Protein AF-A0A1I9G9D3-F1 (afdb_monomer_lite)

Organism: Brugia malayi (NCBI:txid6279)

Structure (mmCIF, N/CA/C/O backbone):
data_AF-A0A1I9G9D3-F1
#
_entry.id   AF-A0A1I9G9D3-F1
#
loop_
_atom_site.group_PDB
_atom_site.id
_atom_site.type_symbol
_atom_site.label_atom_id
_atom_site.label_alt_id
_atom_site.label_comp_id
_atom_site.label_asym_id
_atom_site.label_entity_id
_atom_site.label_seq_id
_atom_site.pdbx_PDB_ins_code
_atom_site.Cartn_x
_atom_site.Cartn_y
_atom_site.Cartn_z
_atom_site.occupancy
_atom_site.B_iso_or_equiv
_atom_site.auth_seq_id
_atom_site.auth_comp_id
_atom_site.auth_asym_id
_atom_site.auth_atom_id
_atom_site.pdbx_PDB_model_num
ATOM 1 N N . MET A 1 1 ? 19.663 -4.800 -15.296 1.00 69.88 1 MET A N 1
ATOM 2 C CA . MET A 1 1 ? 19.599 -3.829 -16.418 1.00 69.88 1 MET A CA 1
ATOM 3 C C . MET A 1 1 ? 20.921 -3.545 -17.146 1.00 69.88 1 MET A C 1
ATOM 5 O O . MET A 1 1 ? 20.927 -2.682 -18.010 1.00 69.88 1 MET A O 1
ATOM 9 N N . LYS A 1 2 ? 22.028 -4.256 -16.871 1.00 79.12 2 LYS A N 1
ATOM 10 C CA . LYS A 1 2 ? 23.371 -3.863 -17.354 1.00 79.12 2 LYS A CA 1
ATOM 11 C C . LYS A 1 2 ? 23.927 -4.695 -18.521 1.00 79.12 2 LYS A C 1
ATOM 13 O O . LYS A 1 2 ? 25.091 -4.545 -18.861 1.00 79.12 2 LYS A O 1
ATOM 18 N N . GLN A 1 3 ? 23.136 -5.589 -19.115 1.00 87.56 3 GLN A N 1
ATOM 19 C CA . GLN A 1 3 ? 23.632 -6.412 -20.222 1.00 87.56 3 GLN A CA 1
ATOM 20 C C . GLN A 1 3 ? 23.786 -5.586 -21.502 1.00 87.56 3 GLN A C 1
ATOM 22 O O . GLN A 1 3 ? 22.920 -4.759 -21.799 1.00 87.56 3 GLN A O 1
ATOM 27 N N . SER A 1 4 ? 24.864 -5.824 -22.250 1.00 89.50 4 SER A N 1
ATOM 28 C CA . SER A 1 4 ? 25.105 -5.190 -23.548 1.00 89.50 4 SER A CA 1
ATOM 29 C C . SER A 1 4 ? 23.963 -5.483 -24.529 1.00 89.50 4 SER A C 1
ATOM 31 O O . SER A 1 4 ? 23.397 -6.572 -24.507 1.00 89.50 4 SER A O 1
ATOM 33 N N . LEU A 1 5 ? 23.611 -4.497 -25.359 1.00 89.75 5 LEU A N 1
ATOM 34 C CA . LEU A 1 5 ? 22.668 -4.657 -26.480 1.00 89.75 5 LEU A CA 1
ATOM 35 C C . LEU A 1 5 ? 23.390 -4.831 -27.824 1.00 89.75 5 LEU A C 1
ATOM 37 O O . LEU A 1 5 ? 22.746 -4.858 -28.870 1.00 89.75 5 LEU A O 1
ATOM 41 N N . VAL A 1 6 ? 24.718 -4.923 -27.777 1.00 90.88 6 VAL A N 1
ATOM 42 C CA . VAL A 1 6 ? 25.572 -5.217 -28.925 1.00 90.88 6 VAL A CA 1
ATOM 43 C C . VAL A 1 6 ? 26.250 -6.563 -28.728 1.00 90.88 6 VAL A C 1
ATOM 45 O O . VAL A 1 6 ? 26.536 -6.961 -27.590 1.00 90.88 6 VAL A O 1
ATOM 48 N N . ASP A 1 7 ? 26.470 -7.255 -29.837 1.00 89.56 7 ASP A N 1
ATOM 49 C CA . ASP A 1 7 ? 27.221 -8.501 -29.890 1.00 89.56 7 ASP A CA 1
ATOM 50 C C . ASP A 1 7 ? 28.742 -8.266 -29.764 1.00 89.56 7 ASP A C 1
ATOM 52 O O . ASP A 1 7 ? 29.209 -7.173 -29.434 1.00 89.56 7 ASP A O 1
ATOM 56 N N . LYS A 1 8 ? 29.531 -9.325 -29.977 1.00 89.38 8 LYS A N 1
ATOM 57 C CA . LYS A 1 8 ? 31.000 -9.279 -29.894 1.00 89.38 8 LYS A CA 1
ATOM 58 C C . LYS A 1 8 ? 31.650 -8.545 -31.070 1.00 89.38 8 LYS A C 1
ATOM 60 O O . LYS A 1 8 ? 32.800 -8.138 -30.950 1.00 89.38 8 LYS A O 1
ATOM 65 N N . GLU A 1 9 ? 30.938 -8.408 -32.182 1.00 88.69 9 GLU A N 1
ATOM 66 C CA . GLU A 1 9 ? 31.405 -7.760 -33.409 1.00 88.69 9 GLU A CA 1
ATOM 67 C C . GLU A 1 9 ? 31.016 -6.271 -33.445 1.00 88.69 9 GLU A C 1
ATOM 69 O O . GLU A 1 9 ? 31.513 -5.516 -34.276 1.00 88.69 9 GLU A O 1
ATOM 74 N N . GLY A 1 10 ? 30.189 -5.824 -32.494 1.00 86.94 10 GLY A N 1
ATOM 75 C CA . GLY A 1 10 ? 29.766 -4.435 -32.335 1.00 86.94 10 GLY A CA 1
ATOM 76 C C . GLY A 1 10 ? 28.437 -4.113 -33.016 1.00 86.94 10 GLY A C 1
ATOM 77 O O . GLY A 1 10 ? 28.063 -2.940 -33.079 1.00 86.94 10 GLY A O 1
ATOM 78 N N . PHE A 1 11 ? 27.702 -5.121 -33.489 1.00 88.62 11 PHE A N 1
ATOM 79 C CA . PHE A 1 11 ? 26.410 -4.943 -34.143 1.00 88.62 11 PHE A CA 1
ATOM 80 C C . PHE A 1 11 ? 25.241 -5.122 -33.158 1.00 88.62 11 PHE A C 1
ATOM 82 O O . PHE A 1 11 ? 25.367 -5.813 -32.140 1.00 88.62 11 PHE A O 1
ATOM 89 N N . PRO A 1 12 ? 24.086 -4.471 -33.413 1.00 91.94 12 PRO A N 1
ATOM 90 C CA . PRO A 1 12 ? 22.874 -4.685 -32.630 1.00 91.94 12 PRO A CA 1
ATOM 91 C C . PRO A 1 12 ? 22.462 -6.159 -32.635 1.00 91.94 12 PRO A C 1
ATOM 93 O O . PRO A 1 12 ? 22.396 -6.790 -33.688 1.00 91.94 12 PRO A O 1
ATOM 96 N N . ILE A 1 13 ? 22.140 -6.693 -31.458 1.00 91.44 13 ILE A N 1
ATOM 97 C CA . ILE A 1 13 ? 21.723 -8.092 -31.319 1.00 91.44 13 ILE A CA 1
ATOM 98 C C . ILE A 1 13 ? 20.411 -8.314 -32.083 1.00 91.44 13 ILE A C 1
ATOM 100 O O . ILE A 1 13 ? 19.402 -7.679 -31.790 1.00 91.44 13 ILE A O 1
ATOM 104 N N . THR A 1 14 ? 20.410 -9.252 -33.027 1.00 88.69 14 THR A N 1
ATOM 105 C CA . THR A 1 14 ? 19.273 -9.507 -33.931 1.00 88.69 14 THR A CA 1
ATOM 106 C C . THR A 1 14 ? 18.082 -10.187 -33.260 1.00 88.69 14 THR A C 1
ATOM 108 O O . THR A 1 14 ? 16.954 -10.060 -33.727 1.00 88.69 14 THR A O 1
ATOM 111 N N . SER A 1 15 ? 18.304 -10.903 -32.156 1.00 87.88 15 SER A N 1
ATOM 112 C CA . SER A 1 15 ? 17.254 -11.632 -31.433 1.00 87.88 15 SER A CA 1
ATOM 113 C C . SER A 1 15 ? 16.371 -10.748 -30.549 1.00 87.88 15 SER A C 1
ATOM 115 O O . SER A 1 15 ? 15.426 -11.247 -29.938 1.00 87.88 15 SER A O 1
ATOM 117 N N . VAL A 1 16 ? 16.678 -9.454 -30.435 1.00 86.38 16 VAL A N 1
ATOM 118 C CA . VAL A 1 16 ? 16.024 -8.537 -29.501 1.00 86.38 16 VAL A CA 1
ATOM 119 C C . VAL A 1 16 ? 15.751 -7.204 -30.183 1.00 86.38 16 VAL A C 1
ATOM 121 O O . VAL A 1 16 ? 16.609 -6.655 -30.867 1.00 86.38 16 VAL A O 1
ATOM 124 N N . ASP A 1 17 ? 14.580 -6.626 -29.922 1.00 91.81 17 ASP A N 1
ATOM 125 C CA . ASP A 1 17 ? 14.309 -5.238 -30.289 1.00 91.81 17 ASP A CA 1
ATOM 126 C C . ASP A 1 17 ? 15.114 -4.282 -29.391 1.00 91.81 17 ASP A C 1
ATOM 128 O O . ASP A 1 17 ? 14.725 -3.924 -28.273 1.00 91.81 17 ASP A O 1
ATOM 132 N N . VAL A 1 18 ? 16.281 -3.878 -29.889 1.00 90.38 18 VAL A N 1
ATOM 133 C CA . VAL A 1 18 ? 17.211 -2.981 -29.194 1.00 90.38 18 VAL A CA 1
ATOM 134 C C . VAL A 1 18 ? 16.574 -1.624 -28.881 1.00 90.38 18 VAL A C 1
ATOM 136 O O . VAL A 1 18 ? 16.877 -1.041 -27.834 1.00 90.38 18 VAL A O 1
ATOM 139 N N . TYR A 1 19 ? 15.681 -1.124 -29.740 1.00 91.88 19 TYR A N 1
ATOM 140 C CA . TYR A 1 19 ? 15.024 0.166 -29.546 1.00 91.88 19 TYR A CA 1
ATOM 141 C C . TYR A 1 19 ? 14.031 0.099 -28.385 1.00 91.88 19 TYR A C 1
ATOM 143 O O . TYR A 1 19 ? 14.155 0.867 -27.423 1.00 91.88 19 TYR A O 1
ATOM 151 N N . ALA A 1 20 ? 13.116 -0.873 -28.419 1.00 93.00 20 ALA A N 1
ATOM 152 C CA . ALA A 1 20 ? 12.139 -1.068 -27.352 1.00 93.00 20 ALA A CA 1
ATOM 153 C C . ALA A 1 20 ? 12.824 -1.339 -26.005 1.00 93.00 20 ALA A C 1
ATOM 155 O O . ALA A 1 20 ? 12.464 -0.750 -24.982 1.00 93.00 20 ALA A O 1
ATOM 156 N N . VAL A 1 21 ? 13.875 -2.166 -25.994 1.00 93.00 21 VAL A N 1
ATOM 157 C CA . VAL A 1 21 ? 14.623 -2.459 -24.765 1.00 93.00 21 VAL A CA 1
ATOM 158 C C . VAL A 1 21 ? 15.338 -1.223 -24.229 1.00 93.00 21 VAL A C 1
ATOM 160 O O . VAL A 1 21 ? 15.359 -1.017 -23.014 1.00 93.00 21 VAL A O 1
ATOM 163 N N . ARG A 1 22 ? 15.907 -0.372 -25.089 1.00 92.94 22 ARG A N 1
ATOM 164 C CA . ARG A 1 22 ? 16.525 0.886 -24.650 1.00 92.94 22 ARG A CA 1
ATOM 165 C C . ARG A 1 22 ? 15.489 1.807 -24.010 1.00 92.94 22 ARG A C 1
ATOM 167 O O . ARG A 1 22 ? 15.755 2.334 -22.932 1.00 92.94 22 ARG A O 1
ATOM 174 N N . GLN A 1 23 ? 14.315 1.950 -24.617 1.00 95.38 23 GLN A N 1
ATOM 175 C CA . GLN A 1 23 ? 13.251 2.792 -24.075 1.00 95.38 23 GLN A CA 1
ATOM 176 C C . GLN A 1 23 ? 12.740 2.271 -22.725 1.00 95.38 23 GLN A C 1
ATOM 178 O O . GLN A 1 23 ? 12.680 3.031 -21.756 1.00 95.38 23 GLN A O 1
ATOM 183 N N . ALA A 1 24 ? 12.481 0.965 -22.618 1.00 95.25 24 ALA A N 1
ATOM 184 C CA . ALA A 1 24 ? 12.085 0.328 -21.364 1.00 95.25 24 ALA A CA 1
ATOM 185 C C . ALA A 1 24 ? 13.163 0.471 -20.274 1.00 95.25 24 ALA A C 1
ATOM 187 O O . ALA A 1 24 ? 12.850 0.734 -19.112 1.00 95.25 24 ALA A O 1
ATOM 188 N N . ARG A 1 25 ? 14.448 0.348 -20.639 1.00 95.38 25 ARG A N 1
ATOM 189 C CA . ARG A 1 25 ? 15.572 0.563 -19.715 1.00 95.38 25 ARG A CA 1
ATOM 190 C C . ARG A 1 25 ? 15.622 1.985 -19.188 1.00 95.38 25 ARG A C 1
ATOM 192 O O . ARG A 1 25 ? 15.737 2.158 -17.980 1.00 95.38 25 ARG A O 1
ATOM 199 N N . CYS A 1 26 ? 15.499 2.979 -20.060 1.00 94.75 26 CYS A N 1
ATOM 200 C CA . CYS A 1 26 ? 15.450 4.376 -19.643 1.00 94.75 26 CYS A CA 1
ATOM 201 C C . CYS A 1 26 ? 14.284 4.629 -18.681 1.00 94.75 26 CYS A C 1
ATOM 203 O O . CYS A 1 26 ? 14.513 5.165 -17.602 1.00 94.75 26 CYS A O 1
ATOM 205 N N . ALA A 1 27 ? 13.075 4.165 -19.013 1.00 96.38 27 ALA A N 1
ATOM 206 C CA . ALA A 1 27 ? 11.897 4.349 -18.166 1.00 96.38 27 ALA A CA 1
ATOM 207 C C . ALA A 1 27 ? 12.084 3.756 -16.759 1.00 96.38 27 ALA A C 1
ATOM 209 O O . ALA A 1 27 ? 11.806 4.415 -15.758 1.00 96.38 27 ALA A O 1
ATOM 210 N N . ILE A 1 28 ? 12.615 2.535 -16.667 1.00 96.38 28 ILE A N 1
ATOM 211 C CA . ILE A 1 28 ? 12.856 1.878 -15.376 1.00 96.38 28 ILE A CA 1
ATOM 212 C C . ILE A 1 28 ? 13.974 2.571 -14.596 1.00 96.38 28 ILE A C 1
ATOM 214 O O . ILE A 1 28 ? 13.847 2.719 -13.385 1.00 96.38 28 ILE A O 1
ATOM 218 N N . ILE A 1 29 ? 15.053 3.006 -15.252 1.00 96.19 29 ILE A N 1
ATOM 219 C CA . ILE A 1 29 ? 16.140 3.735 -14.582 1.00 96.19 29 ILE A CA 1
ATOM 220 C C . ILE A 1 29 ? 15.617 5.052 -14.003 1.00 96.19 29 ILE A C 1
ATOM 222 O O . ILE A 1 29 ? 1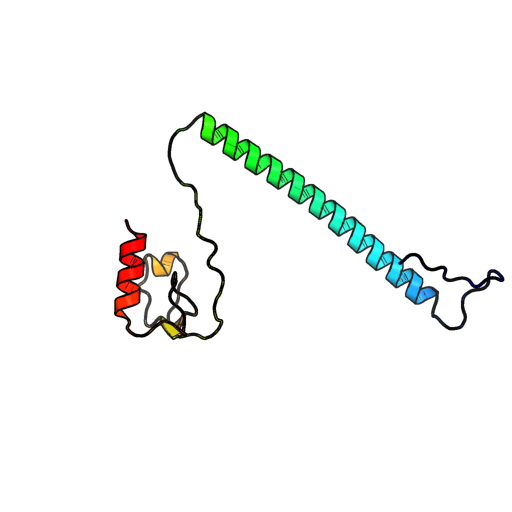5.898 5.348 -12.844 1.00 96.19 29 ILE A O 1
ATOM 226 N N . CYS A 1 30 ? 14.817 5.804 -14.763 1.00 96.56 30 CYS A N 1
ATOM 227 C CA . CYS A 1 30 ? 14.167 7.017 -14.270 1.00 96.56 30 CYS A CA 1
ATOM 228 C C . CYS A 1 30 ? 13.305 6.715 -13.038 1.00 96.56 30 CYS A C 1
ATOM 230 O O . CYS A 1 30 ? 13.546 7.283 -11.978 1.00 96.56 30 CYS A O 1
ATOM 232 N N . ALA A 1 31 ? 12.410 5.725 -13.122 1.00 97.25 31 ALA A N 1
ATOM 233 C CA . ALA A 1 31 ? 11.562 5.335 -11.996 1.00 97.25 31 ALA A CA 1
ATOM 234 C C . ALA A 1 31 ? 12.364 4.875 -10.761 1.00 97.25 31 ALA A C 1
ATOM 236 O O . ALA A 1 31 ? 11.979 5.141 -9.622 1.00 97.25 31 ALA A O 1
ATOM 237 N N . GLN A 1 32 ? 13.489 4.182 -10.960 1.00 97.06 32 GLN A N 1
ATOM 238 C CA . GLN A 1 32 ? 14.367 3.758 -9.869 1.00 97.06 32 GLN A CA 1
ATOM 239 C C . GLN A 1 32 ? 15.053 4.943 -9.191 1.00 97.06 32 GLN A C 1
ATOM 241 O O . GLN A 1 32 ? 15.081 4.987 -7.960 1.00 97.06 32 GLN A O 1
ATOM 246 N N . ASN A 1 33 ? 15.564 5.892 -9.975 1.00 97.31 33 ASN A N 1
ATOM 247 C CA . ASN A 1 33 ? 16.199 7.103 -9.465 1.00 97.31 33 ASN A CA 1
ATOM 248 C C . ASN A 1 33 ? 15.190 7.977 -8.709 1.00 97.31 33 ASN A C 1
ATOM 250 O O . ASN A 1 33 ? 15.481 8.419 -7.598 1.00 97.31 33 ASN A O 1
ATOM 254 N N . ASP A 1 34 ? 13.989 8.160 -9.261 1.00 98.25 34 ASP A N 1
ATOM 255 C CA . ASP A 1 34 ? 12.919 8.939 -8.634 1.00 98.25 34 ASP A CA 1
ATOM 256 C C . ASP A 1 34 ? 12.497 8.319 -7.304 1.00 98.25 34 ASP A C 1
ATOM 258 O O . ASP A 1 34 ? 12.435 8.999 -6.279 1.00 98.25 34 ASP A O 1
ATOM 262 N N . ARG A 1 35 ? 12.296 6.997 -7.278 1.00 98.12 35 ARG A N 1
ATOM 263 C CA . ARG A 1 35 ? 12.000 6.275 -6.038 1.00 98.12 35 ARG A CA 1
ATOM 264 C C . ARG A 1 35 ? 13.122 6.435 -5.019 1.00 98.12 35 ARG A C 1
ATOM 266 O O . ARG A 1 35 ? 12.831 6.637 -3.844 1.00 98.12 35 ARG A O 1
ATOM 273 N N . GLN A 1 36 ? 14.386 6.326 -5.428 1.00 97.88 36 GLN A N 1
ATOM 274 C CA . GLN A 1 36 ? 15.517 6.489 -4.514 1.00 97.88 36 GLN A CA 1
ATOM 275 C C . GLN A 1 36 ? 15.552 7.904 -3.923 1.00 97.88 36 GLN A C 1
ATOM 277 O O . GLN A 1 36 ? 15.742 8.048 -2.717 1.00 97.88 36 GLN A O 1
ATOM 282 N N . LYS A 1 37 ? 15.293 8.928 -4.742 1.00 98.38 37 LYS A N 1
ATOM 283 C CA . LYS A 1 37 ? 15.192 10.322 -4.301 1.00 98.38 37 LYS A CA 1
ATOM 284 C C . LYS A 1 37 ? 14.058 10.521 -3.293 1.00 98.38 37 LYS A C 1
ATOM 286 O O . LYS A 1 37 ? 14.307 11.025 -2.204 1.00 98.38 37 LYS A O 1
ATOM 291 N N . LEU A 1 38 ? 12.849 10.062 -3.618 1.00 98.06 38 LEU A N 1
ATOM 292 C CA . LEU A 1 38 ? 11.690 10.150 -2.722 1.00 98.06 38 LEU A CA 1
ATOM 293 C C . LEU A 1 38 ? 11.934 9.411 -1.404 1.00 98.06 38 LEU A C 1
ATOM 295 O O . LEU A 1 38 ? 11.596 9.911 -0.339 1.00 98.06 38 LEU A O 1
ATOM 299 N N . THR A 1 39 ? 12.565 8.237 -1.462 1.00 97.75 39 THR A N 1
ATOM 300 C CA . THR A 1 39 ? 12.891 7.457 -0.261 1.00 97.75 39 THR A CA 1
ATOM 301 C C . THR A 1 39 ? 13.853 8.224 0.652 1.00 97.75 39 THR A C 1
ATOM 303 O O . THR A 1 39 ? 13.621 8.288 1.855 1.00 97.75 39 THR A O 1
ATOM 306 N N . ALA A 1 40 ? 14.888 8.858 0.089 1.00 98.06 40 ALA A N 1
ATOM 307 C CA . ALA A 1 40 ? 15.837 9.672 0.849 1.00 98.06 40 ALA A CA 1
ATOM 308 C C . ALA A 1 40 ? 15.187 10.933 1.455 1.00 98.06 40 ALA A C 1
ATOM 310 O O . ALA A 1 40 ? 15.508 11.331 2.575 1.00 98.06 40 ALA A O 1
ATOM 311 N N . GLU A 1 41 ? 14.249 11.560 0.739 1.00 97.88 41 GLU A N 1
ATOM 312 C CA . GLU A 1 41 ? 13.470 12.691 1.257 1.00 97.88 41 GLU A CA 1
ATOM 313 C C . GLU A 1 41 ? 12.570 12.272 2.430 1.00 97.88 41 GLU A C 1
ATOM 315 O O . GLU A 1 41 ? 12.546 12.955 3.457 1.00 97.88 41 GLU A O 1
ATOM 320 N N . ILE A 1 42 ? 11.890 11.125 2.313 1.00 97.12 42 ILE A N 1
ATOM 321 C CA . ILE A 1 42 ? 11.063 10.549 3.383 1.00 97.12 42 ILE A CA 1
ATOM 322 C C . ILE A 1 42 ? 11.916 10.232 4.614 1.00 97.12 42 ILE A C 1
ATOM 324 O O . ILE A 1 42 ? 11.538 10.602 5.724 1.00 97.12 42 ILE A O 1
ATOM 328 N N . GLU A 1 43 ? 13.077 9.597 4.435 1.00 97.06 43 GLU A N 1
ATOM 329 C CA . GLU A 1 43 ? 14.004 9.283 5.529 1.00 97.06 43 GLU A CA 1
ATOM 330 C C . GLU A 1 43 ? 14.426 10.548 6.287 1.00 97.06 43 GLU A C 1
ATOM 332 O O . GLU A 1 43 ? 14.342 10.604 7.517 1.00 97.06 43 GLU A O 1
ATOM 337 N N . LYS A 1 44 ? 14.806 11.605 5.558 1.00 97.00 44 LYS A N 1
ATOM 338 C CA . LYS A 1 44 ? 15.175 12.894 6.153 1.00 97.00 44 LYS A CA 1
ATOM 339 C C . LYS A 1 44 ? 14.013 13.516 6.930 1.00 97.00 44 LYS A C 1
ATOM 341 O O . LYS A 1 44 ? 14.215 13.984 8.049 1.00 97.00 44 LYS A O 1
ATOM 346 N N . ALA A 1 45 ? 12.812 13.529 6.355 1.00 95.62 45 ALA A N 1
ATOM 347 C CA . ALA A 1 45 ? 11.625 14.066 7.017 1.00 95.62 45 ALA A CA 1
ATOM 348 C C . ALA A 1 45 ? 11.286 13.285 8.297 1.00 95.62 45 ALA A C 1
ATOM 350 O O . ALA A 1 45 ? 11.010 13.885 9.335 1.00 95.62 45 ALA A O 1
ATOM 351 N N . MET A 1 46 ? 11.379 11.955 8.252 1.00 93.19 46 MET A N 1
ATOM 352 C CA . MET A 1 46 ? 11.135 11.081 9.398 1.00 93.19 46 MET A CA 1
ATOM 353 C C . MET A 1 46 ? 12.144 11.327 10.525 1.00 93.19 46 MET A C 1
ATOM 355 O O . MET A 1 46 ? 11.755 11.424 11.689 1.00 93.19 46 MET A O 1
ATOM 359 N N . LEU A 1 47 ? 13.428 11.495 10.191 1.00 94.69 47 LEU A N 1
ATOM 360 C CA . LEU A 1 47 ? 14.466 11.837 11.164 1.00 94.69 47 LEU A CA 1
ATOM 361 C C . LEU A 1 47 ? 14.152 13.162 11.877 1.00 94.69 47 LEU A C 1
ATOM 363 O O . LEU A 1 47 ? 14.246 13.224 13.101 1.00 94.69 47 LEU A O 1
ATOM 367 N N . ILE A 1 48 ? 13.750 14.195 11.128 1.00 93.94 48 ILE A N 1
ATOM 368 C CA . ILE A 1 48 ? 13.402 15.516 11.674 1.00 93.94 48 ILE A CA 1
ATOM 369 C C . ILE A 1 48 ? 12.204 15.412 12.624 1.00 93.94 48 ILE A C 1
ATOM 371 O O . ILE A 1 48 ? 12.276 15.913 13.744 1.00 93.94 48 ILE A O 1
ATOM 375 N N . LEU A 1 49 ? 11.132 14.722 12.222 1.00 92.44 49 LEU A N 1
ATOM 376 C CA . LEU A 1 49 ? 9.953 14.519 13.074 1.00 92.44 49 LEU A CA 1
ATOM 377 C C . LEU A 1 49 ? 10.309 13.797 14.380 1.00 92.44 49 LEU A C 1
ATOM 379 O O . LEU A 1 49 ? 9.851 14.177 15.456 1.00 92.44 49 LEU A O 1
ATOM 383 N N . HIS A 1 50 ? 11.155 12.769 14.307 1.00 88.88 50 HIS A N 1
ATOM 384 C CA .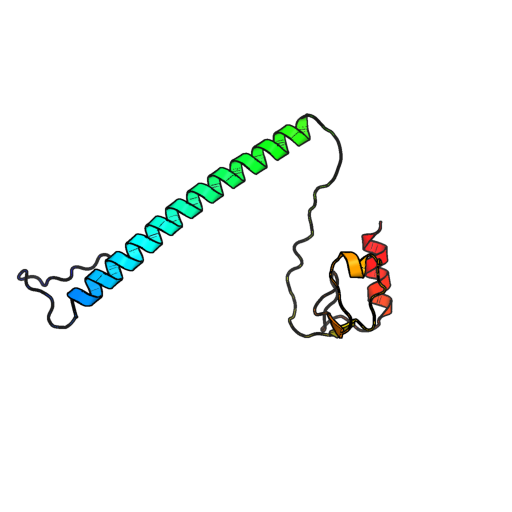 HIS A 1 50 ? 11.603 12.041 15.492 1.00 88.88 50 HIS A CA 1
ATOM 385 C C . HIS A 1 50 ? 12.527 12.864 16.396 1.00 88.88 50 HIS A C 1
ATOM 387 O O . HIS A 1 50 ? 12.477 12.697 17.615 1.00 88.88 50 HIS A O 1
ATOM 393 N N . GLN A 1 51 ? 13.367 13.735 15.830 1.00 89.06 51 GLN A N 1
ATOM 394 C CA . GLN A 1 51 ? 14.176 14.683 16.602 1.00 89.06 51 GLN A CA 1
ATOM 395 C C . GLN A 1 51 ? 13.280 15.683 17.338 1.00 89.06 51 GLN A C 1
ATOM 397 O O . GLN A 1 51 ? 13.365 15.773 18.556 1.00 89.06 51 GLN A O 1
ATOM 402 N N . GLN A 1 52 ? 12.335 16.315 16.634 1.00 84.88 52 GLN A N 1
ATOM 403 C CA . GLN A 1 52 ? 11.365 17.243 17.228 1.00 84.88 52 GLN A CA 1
ATOM 404 C C . GLN A 1 52 ? 10.569 16.598 18.367 1.00 84.88 52 GLN A C 1
ATOM 406 O O . GLN A 1 52 ? 10.428 17.192 19.432 1.00 84.88 52 GLN A O 1
ATOM 411 N N . LYS A 1 53 ? 10.090 15.359 18.181 1.00 81.88 53 LYS A N 1
ATOM 412 C CA . LYS A 1 53 ? 9.381 14.623 19.237 1.00 81.88 53 LYS A CA 1
ATOM 413 C C . LYS A 1 53 ? 10.269 14.397 20.465 1.00 81.88 53 LYS A C 1
ATOM 415 O O . LYS A 1 53 ? 9.799 14.609 21.577 1.00 81.88 53 LYS A O 1
ATOM 420 N N . ARG A 1 54 ? 11.541 14.014 20.281 1.00 76.69 54 ARG A N 1
ATOM 421 C CA . ARG A 1 54 ? 12.501 13.845 21.390 1.00 76.69 54 ARG A CA 1
ATOM 422 C C . ARG A 1 54 ? 12.779 15.154 22.128 1.00 76.69 54 ARG A C 1
ATOM 424 O O . ARG A 1 54 ? 12.793 15.159 23.358 1.00 76.69 54 ARG A O 1
ATOM 431 N N . ASP A 1 55 ? 12.952 16.250 21.401 1.00 73.06 55 ASP A N 1
ATOM 432 C CA . ASP A 1 55 ? 13.210 17.559 22.002 1.00 73.06 55 ASP A CA 1
ATOM 433 C C . ASP A 1 55 ? 11.988 18.039 22.809 1.00 73.06 55 ASP A C 1
ATOM 435 O O . ASP A 1 55 ? 12.139 18.467 23.953 1.00 73.06 55 ASP A O 1
ATOM 439 N N . CYS A 1 56 ? 10.768 17.848 22.289 1.00 61.72 56 CYS A N 1
ATOM 440 C CA . CYS A 1 56 ? 9.525 18.137 23.013 1.00 61.72 56 CYS A CA 1
ATOM 441 C C . CYS A 1 56 ? 9.329 17.261 24.264 1.00 61.72 56 CYS A C 1
ATOM 443 O O . CYS A 1 56 ? 8.898 17.776 25.296 1.00 61.72 56 CYS A O 1
ATOM 445 N N . THR A 1 57 ? 9.677 15.968 24.218 1.00 55.22 57 THR A N 1
ATOM 446 C CA . THR A 1 57 ? 9.632 15.080 25.399 1.00 55.22 57 THR A CA 1
ATOM 447 C C . THR A 1 57 ? 10.591 15.535 26.505 1.00 55.22 57 THR A C 1
ATOM 449 O O . THR A 1 57 ? 10.327 15.300 27.679 1.00 55.22 57 THR A O 1
ATOM 452 N N . THR A 1 58 ? 11.690 16.214 26.163 1.00 55.56 58 THR A N 1
ATOM 453 C CA . THR A 1 58 ? 12.691 16.652 27.151 1.00 55.56 58 THR A CA 1
ATOM 454 C C . THR A 1 58 ? 12.270 17.937 27.880 1.00 55.56 58 THR A C 1
ATOM 456 O O . THR A 1 58 ? 12.718 18.186 28.996 1.00 55.56 58 THR A O 1
ATOM 459 N N . THR A 1 59 ? 11.379 18.745 27.292 1.00 53.66 59 THR A N 1
ATOM 460 C CA . THR A 1 59 ? 10.877 19.998 27.892 1.00 53.66 59 THR A CA 1
ATOM 461 C C . THR A 1 59 ? 9.487 19.888 28.520 1.00 53.66 59 THR A C 1
ATOM 463 O O . THR A 1 59 ? 9.066 20.808 29.220 1.00 53.66 59 THR A O 1
ATOM 466 N N . CYS A 1 60 ? 8.757 18.793 28.293 1.00 39.00 60 CYS A N 1
ATOM 467 C CA . CYS A 1 60 ? 7.416 18.580 28.838 1.00 39.00 60 CYS A CA 1
ATOM 468 C C . CYS A 1 60 ? 7.254 17.114 29.271 1.00 39.00 60 CYS A C 1
ATOM 470 O O . CYS A 1 60 ? 7.161 16.222 28.428 1.00 39.00 60 CYS A O 1
ATOM 472 N N . SER A 1 61 ? 7.235 16.874 30.586 1.00 43.38 61 SER A N 1
ATOM 473 C CA . SER A 1 61 ? 6.857 15.578 31.160 1.00 43.38 61 SER A CA 1
ATOM 474 C C . SER A 1 61 ? 5.400 15.251 30.816 1.00 43.38 61 SER A C 1
ATOM 476 O O . SER A 1 61 ? 4.555 16.143 30.833 1.00 43.38 61 SER A O 1
ATOM 478 N N . GLU A 1 62 ? 5.149 13.962 30.571 1.00 46.16 62 GLU A N 1
ATOM 479 C CA . GLU A 1 62 ? 3.848 13.276 30.639 1.00 46.16 62 GLU A CA 1
ATOM 480 C C . GLU A 1 62 ? 2.766 13.693 29.622 1.00 46.16 62 GLU A C 1
ATOM 482 O O . GLU A 1 62 ? 1.966 14.586 29.866 1.00 46.16 62 GLU A O 1
ATOM 487 N N . HIS A 1 63 ? 2.682 12.973 28.493 1.00 42.47 63 HIS A N 1
ATOM 488 C CA . HIS A 1 63 ? 1.527 12.122 28.137 1.00 42.47 63 HIS A CA 1
ATOM 489 C C . HIS A 1 63 ? 1.546 11.672 26.661 1.00 42.47 63 HIS A C 1
ATOM 491 O O . HIS A 1 63 ? 1.898 12.423 25.757 1.00 42.47 63 HIS A O 1
ATOM 497 N N . ALA A 1 64 ? 1.081 10.434 26.461 1.00 44.72 64 ALA A N 1
ATOM 498 C CA . ALA A 1 64 ? 0.702 9.781 25.206 1.00 44.72 64 ALA A CA 1
ATOM 499 C C . ALA A 1 64 ? 1.841 9.389 24.244 1.00 44.72 64 ALA A C 1
ATOM 501 O O . ALA A 1 64 ? 2.056 9.954 23.169 1.00 44.72 64 ALA A O 1
ATOM 502 N N . THR A 1 65 ? 2.492 8.271 24.562 1.00 48.00 65 THR A N 1
ATOM 503 C CA . THR A 1 65 ? 2.716 7.257 23.529 1.00 48.00 65 THR A CA 1
ATOM 504 C C . THR A 1 65 ? 1.350 6.885 22.941 1.00 48.00 65 THR A C 1
ATOM 506 O O . THR A 1 65 ? 0.657 6.030 23.486 1.00 48.00 65 THR A O 1
ATOM 509 N N . ASP A 1 66 ? 0.955 7.515 21.833 1.00 50.06 66 ASP A N 1
ATOM 510 C CA . ASP A 1 66 ? 0.020 6.912 20.873 1.00 50.06 66 ASP A CA 1
ATOM 511 C C . ASP A 1 66 ? 0.715 5.694 20.231 1.00 50.06 66 ASP A C 1
ATOM 513 O O . ASP A 1 66 ? 0.959 5.633 19.026 1.00 50.06 66 ASP A O 1
ATOM 517 N N . ASP A 1 67 ? 1.086 4.716 21.06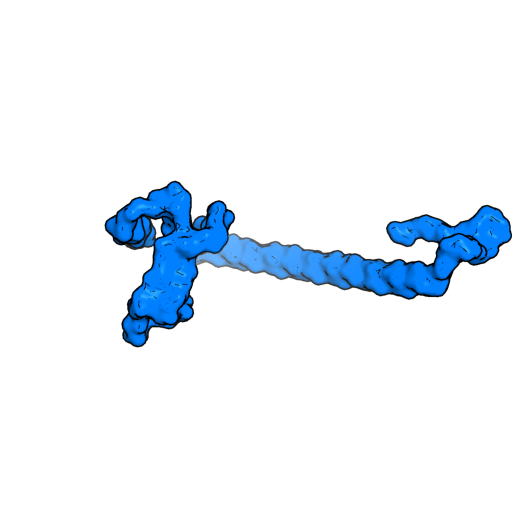0 1.00 48.81 67 ASP A N 1
ATOM 518 C CA . ASP A 1 67 ? 1.262 3.340 20.636 1.00 48.81 67 ASP A CA 1
ATOM 519 C C . ASP A 1 67 ? -0.151 2.826 20.392 1.00 48.81 67 ASP A C 1
ATOM 521 O O . ASP A 1 67 ? -0.731 2.124 21.215 1.00 48.81 67 ASP A O 1
ATOM 525 N N . ILE A 1 68 ? -0.751 3.224 19.267 1.00 54.12 68 ILE A N 1
ATOM 526 C CA . ILE A 1 68 ? -1.867 2.457 18.727 1.00 54.12 68 ILE A CA 1
ATOM 527 C C . ILE A 1 68 ? -1.248 1.084 18.465 1.00 54.12 68 ILE A C 1
ATOM 529 O O . ILE A 1 68 ? -0.393 0.985 17.575 1.00 54.12 68 ILE A O 1
ATOM 533 N N . PRO A 1 69 ? -1.589 0.039 19.243 1.00 56.00 69 PRO A N 1
ATOM 534 C CA . PRO A 1 69 ? -1.005 -1.269 19.024 1.00 56.00 69 PRO A CA 1
ATOM 535 C C . PRO A 1 69 ? -1.304 -1.629 17.575 1.00 56.00 69 PRO A C 1
ATOM 537 O O . PRO A 1 69 ? -2.454 -1.540 17.141 1.00 56.00 69 PRO A O 1
ATOM 540 N N . ILE A 1 70 ? -0.266 -1.951 16.801 1.00 55.50 70 ILE A N 1
ATOM 541 C CA . ILE A 1 70 ? -0.430 -2.332 15.400 1.00 55.50 70 ILE A CA 1
ATOM 542 C C . ILE A 1 70 ? -1.315 -3.576 15.395 1.00 55.50 70 ILE A C 1
ATOM 544 O O . ILE A 1 70 ? -0.870 -4.687 15.683 1.00 55.50 70 ILE A O 1
ATOM 548 N N . VAL A 1 71 ? -2.600 -3.375 15.108 1.00 62.22 71 VAL A N 1
ATOM 549 C CA . VAL A 1 71 ? -3.574 -4.453 15.017 1.00 62.22 71 VAL A CA 1
ATOM 550 C C . VAL A 1 71 ? -3.273 -5.190 13.717 1.00 62.22 71 VAL A C 1
ATOM 552 O O . VAL A 1 71 ? -3.708 -4.790 12.635 1.00 62.22 71 VAL A O 1
ATOM 555 N N . HIS A 1 72 ? -2.465 -6.247 13.804 1.00 65.00 72 HIS A N 1
ATOM 556 C CA . HIS A 1 72 ? -2.248 -7.145 12.679 1.00 65.00 72 HIS A CA 1
ATOM 557 C C . HIS A 1 72 ? -3.592 -7.758 12.290 1.00 65.00 72 HIS A C 1
ATOM 559 O O . HIS A 1 72 ? -4.209 -8.461 13.091 1.00 65.00 72 HIS A O 1
ATOM 565 N N . ARG A 1 73 ? -4.045 -7.479 11.060 1.00 67.56 73 ARG A N 1
ATOM 566 C CA . ARG A 1 73 ? -5.253 -8.095 10.505 1.00 67.56 73 ARG A CA 1
ATOM 567 C C . ARG A 1 73 ? -5.070 -9.607 10.491 1.00 67.56 73 ARG A C 1
ATOM 569 O O . ARG A 1 73 ? -4.291 -10.122 9.693 1.00 67.56 73 ARG A O 1
ATOM 576 N N . THR A 1 74 ? -5.787 -10.304 11.365 1.00 70.44 74 THR A N 1
ATOM 577 C CA . THR A 1 74 ? -5.724 -11.769 11.465 1.00 70.44 74 THR A CA 1
ATOM 578 C C . THR A 1 74 ? -6.679 -12.455 10.491 1.00 70.44 74 THR A C 1
ATOM 580 O O . THR A 1 74 ? -6.449 -13.601 10.113 1.00 70.44 74 THR A O 1
ATOM 583 N N . SER A 1 75 ? -7.742 -11.771 10.049 1.00 74.75 75 SER A N 1
ATOM 584 C CA . SER A 1 75 ? -8.707 -12.317 9.092 1.00 74.75 75 SER A CA 1
ATOM 585 C C . SER A 1 75 ? -9.447 -11.229 8.307 1.00 74.75 75 SER A C 1
ATOM 587 O O . SER A 1 75 ? -9.647 -10.124 8.806 1.00 74.75 75 SER A O 1
ATOM 589 N N . ASN A 1 76 ? -9.894 -11.571 7.094 1.00 83.12 76 ASN A N 1
ATOM 590 C CA . ASN A 1 76 ? -10.781 -10.732 6.274 1.00 83.12 76 ASN A CA 1
ATOM 591 C C . ASN A 1 76 ? -12.255 -11.180 6.348 1.00 83.12 76 ASN A C 1
ATOM 593 O O . ASN A 1 76 ? -13.093 -10.643 5.628 1.00 83.12 76 ASN A O 1
ATOM 597 N N . ALA A 1 77 ? -12.573 -12.183 7.172 1.00 89.38 77 ALA A N 1
ATOM 598 C CA . ALA A 1 77 ? -13.929 -12.695 7.306 1.00 89.38 77 ALA A CA 1
ATOM 599 C C . ALA A 1 77 ? -14.729 -11.792 8.264 1.00 89.38 77 ALA A C 1
ATOM 601 O O . ALA A 1 77 ? -14.327 -11.643 9.421 1.00 89.38 77 ALA A O 1
ATOM 602 N N . PRO A 1 78 ? -15.839 -11.178 7.820 1.00 91.06 78 PRO A N 1
ATOM 603 C CA . PRO A 1 78 ? -16.676 -10.387 8.709 1.00 91.06 78 PRO A CA 1
ATOM 604 C C . PRO A 1 78 ? -17.424 -11.303 9.683 1.00 91.06 78 PRO A C 1
ATOM 606 O O . PRO A 1 78 ? -17.987 -12.315 9.268 1.00 91.06 78 PRO A O 1
ATOM 609 N N . PHE A 1 79 ? -17.461 -10.934 10.965 1.00 90.62 79 PHE A N 1
ATOM 610 C CA . PHE A 1 79 ? -18.168 -11.704 12.002 1.00 90.62 79 PHE A CA 1
ATOM 611 C C . PHE A 1 79 ? -19.331 -10.940 12.646 1.00 90.62 79 PHE A C 1
ATOM 613 O O . PHE A 1 79 ? -20.216 -11.550 13.239 1.00 90.62 79 PHE A O 1
ATOM 620 N N . ALA A 1 80 ? -19.361 -9.613 12.512 1.00 90.94 80 ALA A N 1
ATOM 621 C CA . ALA A 1 80 ? -20.437 -8.778 13.031 1.00 90.94 80 ALA A CA 1
ATOM 622 C C . ALA A 1 80 ? -20.796 -7.661 12.045 1.00 90.94 80 ALA A C 1
ATOM 624 O O . ALA A 1 80 ? -20.008 -7.295 11.171 1.00 90.94 80 ALA A O 1
ATOM 625 N N . LYS A 1 81 ? -22.007 -7.118 12.181 1.00 92.81 81 LYS A N 1
ATOM 626 C CA . LYS A 1 81 ? -22.517 -6.009 11.369 1.00 92.81 81 LYS A CA 1
ATOM 627 C C . LYS A 1 81 ? -23.025 -4.902 12.281 1.00 92.81 81 LYS A C 1
ATOM 629 O O . LYS A 1 81 ? -23.736 -5.172 13.248 1.00 92.81 81 LYS A O 1
ATOM 634 N N . VAL A 1 82 ? -22.690 -3.660 11.955 1.00 92.62 82 VAL A N 1
ATOM 635 C CA . VAL A 1 82 ? -23.177 -2.477 12.661 1.00 92.62 82 VAL A CA 1
ATOM 636 C C . VAL A 1 82 ? -24.661 -2.316 12.357 1.00 92.62 82 VAL A C 1
ATOM 638 O O . VAL A 1 82 ? -25.053 -2.092 11.213 1.00 92.62 82 VAL A O 1
ATOM 641 N N . ALA A 1 83 ? -25.502 -2.468 13.379 1.00 92.75 83 ALA A N 1
ATOM 642 C CA . ALA A 1 83 ? -26.948 -2.366 13.213 1.00 92.75 83 ALA A CA 1
ATOM 643 C C . ALA A 1 83 ? -27.391 -0.912 13.015 1.00 92.75 83 ALA A C 1
ATOM 645 O O . ALA A 1 83 ? -28.093 -0.610 12.053 1.00 92.75 83 ALA A O 1
ATOM 646 N N . LYS A 1 84 ? -26.986 -0.025 13.931 1.00 92.88 84 LYS A N 1
ATOM 647 C CA . LYS A 1 84 ? -27.358 1.389 13.908 1.00 92.88 84 LYS A CA 1
ATOM 648 C C . LYS A 1 84 ? -26.339 2.248 14.646 1.00 92.88 84 LYS A C 1
ATOM 650 O O . LYS A 1 84 ? -25.901 1.887 15.738 1.00 92.88 84 LYS A O 1
ATOM 655 N N . VAL A 1 85 ? -26.020 3.403 14.083 1.00 93.38 85 VAL A N 1
ATOM 656 C CA . VAL A 1 85 ? -25.139 4.419 14.647 1.00 93.38 85 VAL A CA 1
ATOM 657 C C . VAL A 1 85 ? -25.963 5.667 14.934 1.00 93.38 85 VAL A C 1
ATOM 659 O O . VAL A 1 85 ? -26.599 6.249 14.058 1.00 93.38 85 VAL A O 1
ATOM 662 N N . MET A 1 86 ? -25.960 6.097 16.193 1.00 92.88 86 MET A N 1
ATOM 663 C CA . MET A 1 86 ? -26.667 7.312 16.594 1.00 92.88 86 MET A CA 1
ATOM 664 C C . MET A 1 86 ? -25.908 8.558 16.134 1.00 92.88 86 MET A C 1
ATOM 666 O O . MET A 1 86 ? -24.688 8.649 16.297 1.00 92.88 86 MET A O 1
ATOM 670 N N . ILE A 1 87 ? -26.637 9.546 15.612 1.00 90.44 87 ILE A N 1
ATOM 671 C CA . ILE A 1 87 ? -26.078 10.845 15.215 1.00 90.44 87 ILE A CA 1
ATOM 672 C C . ILE A 1 87 ? -25.409 11.501 16.432 1.00 90.44 87 ILE A C 1
ATOM 674 O O . ILE A 1 87 ? -25.919 11.423 17.547 1.00 90.44 87 ILE A O 1
ATOM 678 N N . ALA A 1 88 ? -24.250 12.126 16.210 1.00 91.44 88 ALA A N 1
ATOM 679 C CA . ALA A 1 88 ? -23.413 12.766 17.233 1.00 91.44 88 ALA A CA 1
ATOM 680 C C . ALA A 1 88 ? -22.808 11.835 18.308 1.00 91.44 88 ALA A C 1
ATOM 682 O O . ALA A 1 88 ? -22.127 12.331 19.208 1.00 91.44 88 ALA A O 1
ATOM 683 N N . SER A 1 89 ? -22.973 10.513 18.196 1.00 90.94 89 SER A N 1
ATOM 684 C CA . SER A 1 89 ? -22.267 9.539 19.042 1.00 90.94 89 SER A CA 1
ATOM 685 C C . SER A 1 89 ? -20.761 9.468 18.721 1.00 90.94 89 SER A C 1
ATOM 687 O O . SER A 1 89 ? -20.343 9.894 17.637 1.00 90.94 89 SER A O 1
ATOM 689 N N . PRO A 1 90 ? -19.928 8.891 19.611 1.00 89.31 90 PRO A N 1
ATOM 690 C CA . PRO A 1 90 ? -18.512 8.654 19.321 1.00 89.31 90 PRO A CA 1
ATOM 691 C C . PRO A 1 90 ? -18.293 7.843 18.037 1.00 89.31 90 PRO A C 1
ATOM 693 O O . PRO A 1 90 ? -17.438 8.195 17.231 1.00 89.31 90 PRO A O 1
ATOM 696 N N . ALA A 1 91 ? -19.125 6.825 17.793 1.00 90.12 91 ALA A N 1
ATOM 697 C CA . ALA A 1 91 ? -19.061 6.001 16.586 1.00 90.12 91 ALA A CA 1
ATOM 698 C C . ALA A 1 91 ? -19.372 6.800 15.306 1.00 90.12 91 ALA A C 1
ATOM 700 O O . ALA A 1 91 ? -18.699 6.619 14.294 1.00 90.12 91 ALA A O 1
ATOM 701 N N . PHE A 1 92 ? -20.324 7.741 15.361 1.00 92.38 92 PHE A N 1
ATOM 702 C CA . PHE A 1 92 ? -20.617 8.644 14.242 1.00 92.38 92 PHE A CA 1
ATOM 703 C C . PHE A 1 92 ? -19.445 9.586 13.947 1.00 92.38 92 PHE A C 1
ATOM 705 O O . PHE A 1 92 ? -19.071 9.771 12.791 1.00 92.38 92 PHE A O 1
ATOM 712 N N . ARG A 1 93 ? -18.828 10.158 14.990 1.00 91.69 93 ARG A N 1
ATOM 713 C CA . ARG A 1 93 ? -17.650 11.034 14.843 1.00 91.69 93 ARG A CA 1
ATOM 714 C C . ARG A 1 93 ? -16.429 10.279 14.315 1.00 91.69 93 ARG A C 1
ATOM 716 O O . ARG A 1 93 ? -15.641 10.861 13.581 1.00 91.69 93 ARG A O 1
ATOM 723 N N . ALA A 1 94 ? -16.310 8.994 14.647 1.00 89.56 94 ALA A N 1
ATOM 724 C CA . ALA A 1 94 ? -15.292 8.095 14.110 1.00 89.56 94 ALA A CA 1
ATOM 725 C C . ALA A 1 94 ? -15.564 7.650 12.656 1.00 89.56 94 ALA A C 1
ATOM 727 O O . ALA A 1 94 ? -14.717 7.000 12.052 1.00 89.56 94 ALA A O 1
ATOM 728 N N . GLY A 1 95 ? -16.723 8.001 12.081 1.00 92.12 95 GLY A N 1
ATOM 729 C CA . GLY A 1 95 ? -17.070 7.718 10.686 1.00 92.12 95 GLY A CA 1
ATOM 730 C C . GLY A 1 95 ? -17.737 6.363 10.433 1.00 92.12 95 GLY A C 1
ATOM 731 O O . GLY A 1 95 ? -17.913 5.998 9.271 1.00 92.12 95 GLY A O 1
ATOM 732 N N . LEU A 1 96 ? -18.127 5.636 11.485 1.00 92.75 96 LEU A N 1
ATOM 733 C CA . LEU A 1 96 ? -18.844 4.364 11.381 1.00 92.75 96 LEU A CA 1
ATOM 734 C C . LEU A 1 96 ? -20.275 4.584 10.864 1.00 92.75 96 LEU A C 1
ATOM 736 O O . LEU A 1 96 ? -20.926 5.568 11.233 1.00 92.75 96 LEU A O 1
ATOM 740 N N . LYS A 1 97 ? -20.787 3.665 10.042 1.00 94.06 97 LYS A N 1
ATOM 741 C CA . LYS A 1 97 ? -22.111 3.764 9.413 1.00 94.06 97 LYS A CA 1
ATOM 742 C C . LYS A 1 97 ? -22.981 2.539 9.662 1.00 94.06 97 LYS A C 1
ATOM 744 O O . LYS A 1 97 ? -22.511 1.436 9.942 1.00 94.06 97 LYS A O 1
ATOM 749 N N . ASP A 1 98 ? -24.285 2.752 9.509 1.00 94.25 98 ASP A N 1
ATOM 750 C CA . ASP A 1 98 ? -25.281 1.687 9.519 1.00 94.25 98 ASP A CA 1
ATO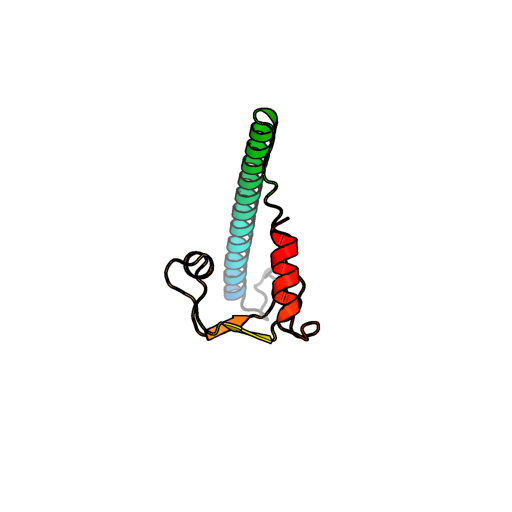M 751 C C . ASP A 1 98 ? -24.960 0.671 8.421 1.00 94.25 98 ASP A C 1
ATOM 753 O O . ASP A 1 98 ? -24.847 1.002 7.241 1.00 94.25 98 ASP A O 1
ATOM 757 N N . GLY A 1 99 ? -24.836 -0.590 8.817 1.00 93.19 99 GLY A N 1
ATOM 758 C CA . GLY A 1 99 ? -24.586 -1.700 7.917 1.00 93.19 99 GLY A CA 1
ATOM 759 C C . GLY A 1 99 ? -23.121 -2.040 7.656 1.00 93.19 99 GLY A C 1
ATOM 760 O O . GLY A 1 99 ? -22.887 -3.035 6.967 1.00 93.19 99 GLY A O 1
ATOM 761 N N . ASP A 1 100 ? -22.167 -1.305 8.233 1.00 94.00 100 ASP A N 1
ATOM 762 C CA . ASP A 1 100 ? -20.743 -1.640 8.149 1.00 94.00 100 ASP A CA 1
ATOM 763 C C . ASP A 1 100 ? -20.460 -3.041 8.713 1.00 94.00 100 ASP A C 1
ATOM 765 O O . ASP A 1 100 ? -21.087 -3.490 9.676 1.00 94.00 100 ASP A O 1
ATOM 769 N N . GLN A 1 101 ? -19.501 -3.748 8.113 1.00 93.06 101 GLN A N 1
ATOM 770 C CA . GLN A 1 101 ? -19.099 -5.087 8.542 1.00 93.06 101 GLN A CA 1
ATOM 771 C C . GLN A 1 101 ? -17.799 -5.035 9.344 1.00 93.06 101 GLN A C 1
ATOM 773 O O . GLN A 1 101 ? -16.815 -4.425 8.929 1.00 93.06 101 GLN A O 1
ATOM 778 N N . LEU A 1 102 ? -17.789 -5.717 10.486 1.00 89.81 102 LEU A N 1
ATOM 779 C CA . LEU A 1 102 ? -16.651 -5.804 11.389 1.00 89.81 102 LEU A CA 1
ATOM 780 C C . LEU A 1 102 ? -15.863 -7.083 11.111 1.00 89.81 102 LEU A C 1
ATOM 782 O O . LEU A 1 102 ? -16.387 -8.193 11.224 1.00 89.81 102 LEU A O 1
ATOM 786 N N . ILE A 1 103 ? -14.591 -6.903 10.764 1.00 91.06 103 ILE A N 1
ATOM 787 C CA . ILE A 1 103 ? -13.624 -7.988 10.537 1.00 91.06 103 ILE A CA 1
ATOM 788 C C . ILE A 1 103 ? -12.791 -8.295 11.787 1.00 91.06 103 ILE A C 1
ATOM 790 O O . ILE A 1 103 ? -12.392 -9.437 12.006 1.00 91.06 103 ILE A O 1
ATOM 794 N N . GLN A 1 104 ? -12.536 -7.280 12.616 1.00 88.44 104 GLN A N 1
ATOM 795 C CA . GLN A 1 104 ? -11.725 -7.384 13.822 1.00 88.44 104 GLN A CA 1
ATOM 796 C C . GLN A 1 104 ? -12.120 -6.289 14.817 1.00 88.44 104 GLN A C 1
ATOM 798 O O . GLN A 1 104 ? -12.398 -5.158 14.417 1.00 88.44 104 GLN A O 1
ATOM 803 N N . PHE A 1 105 ? -12.122 -6.623 16.105 1.00 87.56 105 PHE A N 1
ATOM 804 C CA . PHE A 1 105 ? -12.360 -5.688 17.200 1.00 87.56 105 PHE A CA 1
ATOM 805 C C . PHE A 1 105 ? -11.366 -5.964 18.333 1.00 87.56 105 PHE A C 1
ATOM 807 O O . PHE A 1 105 ? -11.505 -6.938 19.071 1.00 87.56 105 PHE A O 1
ATOM 814 N N . GLY A 1 106 ? -10.316 -5.144 18.436 1.00 83.12 106 GLY A N 1
ATOM 815 C CA . GLY A 1 106 ? -9.180 -5.438 19.313 1.00 83.12 106 GLY A CA 1
ATOM 816 C C . GLY A 1 106 ? -8.534 -6.782 18.951 1.00 83.12 106 GLY A C 1
ATOM 817 O O . GLY A 1 106 ? -8.052 -6.971 17.831 1.00 83.12 106 GLY A O 1
ATOM 818 N N . SER A 1 107 ? -8.558 -7.730 19.888 1.00 83.81 107 SER A N 1
ATOM 819 C CA . SER A 1 107 ? -8.090 -9.110 19.697 1.00 83.81 107 SER A CA 1
ATOM 820 C C . SER A 1 107 ? -9.155 -10.068 19.143 1.00 83.81 107 SER A C 1
ATOM 822 O O . SER A 1 107 ? -8.830 -11.208 18.811 1.00 83.81 107 SER A O 1
ATOM 824 N N . LEU A 1 108 ? -10.417 -9.642 19.027 1.00 87.31 108 LEU A N 1
ATOM 825 C CA . LEU A 1 108 ? -11.518 -10.485 18.556 1.00 87.31 108 LEU A CA 1
ATOM 826 C C . LEU A 1 108 ? -11.599 -10.485 17.028 1.00 87.31 108 LEU A C 1
ATOM 828 O O . LEU A 1 108 ? -11.535 -9.438 16.387 1.00 87.31 108 LEU A O 1
ATOM 832 N N . HIS A 1 109 ? -11.779 -11.668 16.451 1.00 89.38 109 HIS A N 1
ATOM 833 C CA . HIS A 1 109 ? -11.943 -11.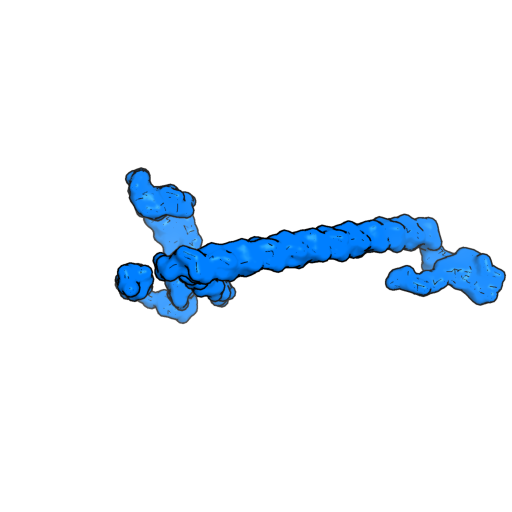910 15.016 1.00 89.38 109 HIS A CA 1
ATOM 834 C C . HIS A 1 109 ? -12.844 -13.135 14.802 1.00 89.38 109 HIS A C 1
ATOM 836 O O . HIS A 1 109 ? -13.156 -13.849 15.756 1.00 89.38 109 HIS A O 1
ATOM 842 N N . ALA A 1 110 ? -13.211 -13.437 13.552 1.00 87.25 110 ALA A N 1
ATOM 843 C CA . ALA A 1 110 ? -14.164 -14.504 13.212 1.00 87.25 110 ALA A CA 1
ATOM 844 C C . ALA A 1 110 ? -13.817 -15.913 13.744 1.00 87.25 110 ALA A C 1
ATOM 846 O O . ALA A 1 110 ? -14.692 -16.763 13.827 1.00 87.25 110 ALA A O 1
ATOM 847 N N . GLY A 1 111 ? -12.551 -16.167 14.089 1.00 85.62 111 GLY A N 1
ATOM 848 C CA . GLY A 1 111 ? -12.099 -17.454 14.629 1.00 85.62 111 GLY A CA 1
ATOM 849 C C . GLY A 1 111 ? -12.155 -17.564 16.156 1.00 85.62 111 GLY A C 1
ATOM 850 O O . GLY A 1 111 ? -12.043 -18.670 16.668 1.00 85.62 111 GLY A O 1
ATOM 851 N N . ASN A 1 112 ? -12.298 -16.443 16.871 1.00 86.56 112 ASN A N 1
ATOM 852 C CA . ASN A 1 112 ? -12.311 -16.395 18.340 1.00 86.56 112 ASN A CA 1
ATOM 853 C C . ASN A 1 112 ? -13.617 -15.808 18.908 1.00 86.56 112 ASN A C 1
ATOM 855 O O . ASN A 1 112 ? -13.874 -15.915 20.096 1.00 86.56 112 ASN A O 1
ATOM 859 N N . PHE A 1 113 ? -14.438 -15.169 18.074 1.00 87.06 113 PHE A N 1
ATOM 860 C CA . PHE A 1 113 ? -15.680 -14.549 18.519 1.00 87.06 113 PHE A CA 1
ATOM 861 C C . PHE A 1 113 ? -16.776 -15.594 18.759 1.00 87.06 113 PHE A C 1
ATOM 863 O O . PHE A 1 113 ? -17.148 -16.312 17.826 1.00 87.06 113 PHE A O 1
ATOM 870 N N . THR A 1 114 ? -17.324 -15.647 19.978 1.00 87.56 114 THR A N 1
ATOM 871 C CA . THR A 1 114 ? -18.438 -16.554 20.316 1.00 87.56 114 THR A CA 1
ATOM 872 C C . THR A 1 114 ? -19.699 -15.828 20.783 1.00 87.56 114 THR A C 1
ATOM 874 O O . THR A 1 114 ? -20.781 -16.094 20.257 1.00 87.56 114 THR A O 1
ATOM 877 N N . ASP A 1 115 ? -19.571 -14.886 21.721 1.00 88.50 115 ASP A N 1
ATOM 878 C CA . ASP A 1 115 ? -20.687 -14.124 22.292 1.00 88.50 115 ASP A CA 1
ATOM 879 C C . ASP A 1 115 ? -20.421 -12.613 22.239 1.00 88.50 115 ASP A C 1
ATOM 881 O O . ASP A 1 115 ? -19.305 -12.127 22.422 1.00 88.50 115 ASP A O 1
ATOM 885 N N . ILE A 1 116 ? -21.485 -11.832 22.057 1.00 86.69 116 ILE A N 1
ATOM 886 C CA . ILE A 1 116 ? -21.424 -10.371 21.950 1.00 86.69 116 ILE A CA 1
ATOM 887 C C . ILE A 1 116 ? -20.910 -9.703 23.234 1.00 86.69 116 ILE A C 1
ATOM 889 O O . ILE A 1 116 ? -20.376 -8.595 23.186 1.00 86.69 116 ILE A O 1
ATOM 893 N N . LYS A 1 117 ? -21.025 -10.381 24.383 1.00 88.44 117 LYS A N 1
ATOM 894 C CA . LYS A 1 117 ? -20.513 -9.903 25.677 1.00 88.44 117 LYS A CA 1
ATOM 895 C C . LYS A 1 117 ? -18.999 -9.701 25.672 1.00 88.44 117 LYS A C 1
ATOM 897 O O . LYS A 1 117 ? -18.513 -8.809 26.363 1.00 88.44 117 LYS A O 1
ATOM 902 N N . GLU A 1 118 ? -18.263 -10.465 24.866 1.00 87.12 118 GLU A N 1
ATOM 903 C CA . GLU A 1 118 ? -16.806 -10.343 24.741 1.00 87.12 118 GLU A CA 1
ATOM 904 C C . GLU A 1 118 ? -16.390 -8.956 24.231 1.00 87.12 118 GLU A C 1
ATOM 906 O O . GLU A 1 118 ? -15.398 -8.401 24.702 1.00 87.12 118 GLU A O 1
ATOM 911 N N . LEU A 1 119 ? -17.184 -8.337 23.344 1.00 86.62 119 LEU A N 1
ATOM 912 C CA . LEU A 1 119 ? -16.931 -6.970 22.870 1.00 86.62 119 LEU A CA 1
ATOM 913 C C . LEU A 1 119 ? -16.967 -5.965 24.025 1.00 86.62 119 LEU A C 1
ATOM 915 O O . LEU A 1 119 ? -16.125 -5.073 24.088 1.00 86.62 119 LEU A O 1
ATOM 919 N N . SER A 1 120 ? -17.910 -6.126 24.960 1.00 86.56 120 SER A N 1
ATOM 920 C CA . SER A 1 120 ? -18.025 -5.247 26.130 1.00 86.56 120 SER A CA 1
ATOM 921 C C . SER A 1 120 ? -16.797 -5.344 27.031 1.00 86.56 120 SER A C 1
ATOM 923 O O . SER A 1 120 ? -16.350 -4.328 27.555 1.00 86.56 120 SER A O 1
ATOM 925 N N . ILE A 1 121 ? -16.239 -6.547 27.192 1.00 87.06 121 ILE A N 1
ATOM 926 C CA . ILE A 1 121 ? -15.033 -6.777 27.998 1.00 87.06 121 ILE A CA 1
ATOM 927 C C . ILE A 1 121 ? -13.830 -6.084 27.352 1.00 87.06 121 ILE A C 1
ATOM 929 O O . ILE A 1 121 ? -13.079 -5.394 28.035 1.00 87.06 121 ILE A O 1
ATOM 933 N N . VAL A 1 122 ? -13.670 -6.209 26.029 1.00 85.94 122 VAL A N 1
ATOM 934 C CA . VAL A 1 122 ? -12.587 -5.538 25.290 1.00 85.94 122 VAL A CA 1
ATOM 935 C C . VAL A 1 122 ? -12.691 -4.018 25.417 1.00 85.94 122 VAL A C 1
ATOM 937 O O . VAL A 1 122 ? -11.682 -3.363 25.668 1.00 85.94 122 VAL A O 1
ATOM 940 N N . VAL A 1 123 ? -13.900 -3.455 25.309 1.00 86.31 123 VAL A N 1
ATOM 941 C CA . VAL A 1 123 ? -14.123 -2.014 25.515 1.00 86.31 123 VAL A CA 1
ATOM 942 C C . VAL A 1 123 ? -13.755 -1.605 26.938 1.00 86.31 123 VAL A C 1
ATOM 944 O O . VAL A 1 123 ? -13.024 -0.635 27.122 1.00 86.31 123 VAL A O 1
ATOM 947 N N . GLN A 1 124 ? -14.211 -2.349 27.944 1.00 85.38 124 GLN A N 1
ATOM 948 C CA . GLN A 1 124 ? -13.957 -2.015 29.344 1.00 85.38 124 GLN A CA 1
ATOM 949 C C . GLN A 1 124 ? -12.464 -2.063 29.687 1.00 85.38 124 GLN A C 1
ATOM 951 O O . GLN A 1 124 ? -11.965 -1.171 30.365 1.00 85.38 124 GLN A O 1
ATOM 956 N N . ASN A 1 125 ? -11.738 -3.042 29.145 1.00 83.81 125 ASN A N 1
ATOM 957 C CA . ASN A 1 125 ? -10.288 -3.135 29.296 1.00 83.81 125 ASN A CA 1
ATOM 958 C C . ASN A 1 125 ? -9.531 -2.024 28.555 1.00 83.81 125 ASN A C 1
ATOM 960 O O . ASN A 1 125 ? -8.40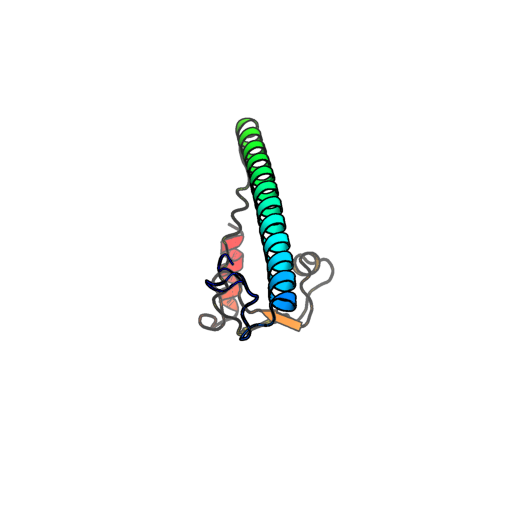9 -1.724 28.933 1.00 83.81 125 ASN A O 1
ATOM 964 N N . SER A 1 126 ? -10.114 -1.427 27.510 1.00 76.56 126 SER A N 1
ATOM 965 C CA . SER A 1 126 ? -9.501 -0.312 26.770 1.00 76.56 126 SER A CA 1
ATOM 966 C C . SER A 1 126 ? -9.728 1.065 27.404 1.00 76.56 126 SER A C 1
ATOM 968 O O . SER A 1 126 ? -9.125 2.041 26.969 1.00 76.56 126 SER A O 1
ATOM 970 N N . MET A 1 127 ? -10.627 1.156 28.391 1.00 72.00 127 MET A N 1
ATOM 971 C CA . MET A 1 127 ? -10.939 2.400 29.102 1.00 72.00 127 MET A CA 1
ATOM 972 C C . MET A 1 127 ? -10.166 2.580 30.417 1.00 72.00 127 MET A C 1
ATOM 974 O O . MET A 1 127 ? -10.204 3.679 30.969 1.00 72.00 127 MET A O 1
ATOM 978 N N . ASN A 1 128 ? -9.511 1.525 30.911 1.00 51.34 128 ASN A N 1
ATOM 979 C CA . ASN A 1 128 ? -8.626 1.556 32.081 1.00 51.34 128 ASN A CA 1
ATOM 980 C C . ASN A 1 128 ? -7.173 1.737 31.645 1.00 51.34 128 ASN A C 1
ATOM 982 O O . ASN A 1 128 ? -6.434 2.413 32.391 1.00 51.34 128 ASN A O 1
#

pLDDT: mean 84.45, std 14.69, range [39.0, 98.38]

Secondary structure (DSSP, 8-state):
----SB-SSSSBPTTS-HHHHHHHHHHHHHHHHHHHHHHHHHHHHHHHHHHHHHHHHHHS-------------------EE-----TTSHHHHTT--TTPEESEETTEETTT---THHHHHHHHHHH-

Foldseek 3Di:
DPDDQADPVGHGDPVDDPPVVVVVVVVVVVVVVVVVVVVVVVVVVVVVVVVVVVVVCVVDPDDDPPPPPPPPQPDPDFDDFAQQDDPPDPCVVVVHGHGDTDQDDRPDGPVRDDDPVVSVVSVVVVVD

Sequence (128 aa):
MKQSLVDKEGFPITSVDVYAVRQARCAIICAQNDRQKLTAEIEKAMLILHQQKRDCTTTCSEHATDDIPIVHRTSNAPFAKVAKVMIASPAFRAGLKDGDQLIQFGSLHAGNFTDIKELSIVVQNSMN

InterPro domains:
  IPR035269 26S Proteasome non-ATPase regulatory subunit 9 [PTHR12651] (1-128)
  IPR036034 PDZ superfamily [G3DSA:2.30.42.10] (70-128)
  IPR036034 PDZ superfamily [SSF50156] (68-119)
  IPR040815 Nas2, N-terminal [PF18265] (1-51)

Radius of gyration: 27.09 Å; chains: 1; bounding box: 59×38×66 Å